Protein AF-A0A1B8E947-F1 (afdb_monomer_lite)

pLDDT: mean 78.43, std 18.24, range [39.28, 97.0]

Foldseek 3Di:
DVVVVQQVVCQVPLNPQQKDWDWDADPVQLKIKIWIKGDDDDPPPDPDDVVNSRDTIDTPFMWMATPLDIPRDWDWAFQCNVPVDDADPDPGGIDTQGSVNVSVVSCVVPVPDD

Radius of gyration: 16.69 Å; chains: 1; bounding box: 40×32×48 Å

Secondary structure (DSSP, 8-state):
-HHHHHHHHHHTSTT--SEEEEEEEETTTTEEEEEEEEPPP--TTS---TTSS-PPPEEEEEEEEETTEEESPPEEE-HHHHHSS---TTT---EEE-HHHHHHHHHHHHT---

Structure (mmCIF, N/CA/C/O backbone):
data_AF-A0A1B8E947-F1
#
_entry.id   AF-A0A1B8E947-F1
#
loop_
_atom_site.group_PDB
_atom_site.id
_atom_site.type_symbol
_atom_site.label_atom_id
_atom_site.label_alt_id
_atom_site.label_comp_id
_atom_site.label_asym_id
_atom_site.label_entity_id
_atom_site.label_seq_id
_atom_site.pdbx_PDB_ins_code
_atom_site.Cartn_x
_atom_site.Cartn_y
_atom_site.Cartn_z
_atom_site.occupancy
_atom_site.B_iso_or_equiv
_atom_site.auth_seq_id
_atom_site.auth_comp_id
_atom_site.auth_asym_id
_atom_site.auth_atom_id
_atom_site.pdbx_PDB_model_num
ATOM 1 N N . MET A 1 1 ? -16.864 -1.880 -3.721 1.00 57.09 1 MET A N 1
ATOM 2 C CA . MET A 1 1 ? -16.942 -1.114 -4.980 1.00 57.09 1 MET A CA 1
ATOM 3 C C . MET A 1 1 ? -15.642 -0.371 -5.345 1.00 57.09 1 MET A C 1
ATOM 5 O O . MET A 1 1 ? -15.549 0.050 -6.473 1.00 57.09 1 MET A O 1
ATOM 9 N N . LEU A 1 2 ? -14.586 -0.317 -4.508 1.00 48.88 2 LEU A N 1
ATOM 10 C CA . LEU A 1 2 ? -13.299 0.331 -4.875 1.00 48.88 2 LEU A CA 1
ATOM 11 C C . LEU A 1 2 ? -12.238 -0.606 -5.493 1.00 48.88 2 LEU A C 1
ATOM 13 O O . LEU A 1 2 ? -11.411 -0.173 -6.287 1.00 48.88 2 LEU A O 1
ATOM 17 N N . ARG A 1 3 ? -12.270 -1.910 -5.170 1.00 50.62 3 ARG A N 1
ATOM 18 C CA . ARG A 1 3 ? -11.331 -2.907 -5.732 1.00 50.62 3 ARG A CA 1
ATOM 19 C C . ARG A 1 3 ? -11.512 -3.112 -7.247 1.00 50.62 3 ARG A C 1
ATOM 21 O O . ARG A 1 3 ? -10.546 -3.402 -7.940 1.00 50.62 3 ARG A O 1
ATOM 28 N N . GLY A 1 4 ? -12.743 -2.961 -7.747 1.00 52.69 4 GLY A N 1
ATOM 29 C CA . GLY A 1 4 ? -13.049 -3.028 -9.182 1.00 52.69 4 GLY A CA 1
ATOM 30 C C . GLY A 1 4 ? -12.507 -1.818 -9.944 1.00 52.69 4 GLY A C 1
ATOM 31 O O . GLY A 1 4 ? -11.894 -1.986 -10.994 1.00 52.69 4 GLY A O 1
ATOM 32 N N . ASP A 1 5 ? -12.635 -0.625 -9.358 1.00 54.41 5 ASP A N 1
ATOM 33 C CA . ASP A 1 5 ? -12.120 0.612 -9.943 1.00 54.41 5 ASP A CA 1
ATOM 34 C C . ASP A 1 5 ? -10.587 0.634 -9.927 1.00 54.41 5 ASP A C 1
ATOM 36 O O . ASP A 1 5 ? -9.972 0.937 -10.937 1.00 54.41 5 ASP A O 1
ATOM 40 N N . ALA A 1 6 ? -9.927 0.197 -8.854 1.00 50.62 6 ALA A N 1
ATOM 41 C CA . ALA A 1 6 ? -8.463 0.112 -8.824 1.00 50.62 6 ALA A CA 1
ATOM 42 C C . ALA A 1 6 ? -7.871 -0.767 -9.944 1.00 50.62 6 ALA A C 1
ATOM 44 O O . ALA A 1 6 ? -6.893 -0.388 -10.592 1.00 50.62 6 ALA A O 1
ATOM 45 N N . GLY A 1 7 ? -8.498 -1.920 -10.213 1.00 52.75 7 GLY A N 1
ATOM 46 C CA . GLY A 1 7 ? -8.136 -2.773 -11.346 1.00 52.75 7 GLY A CA 1
ATOM 47 C C . GLY A 1 7 ? -8.381 -2.094 -12.699 1.00 52.75 7 GLY A C 1
ATOM 48 O O . GLY A 1 7 ? -7.595 -2.276 -13.629 1.00 52.75 7 GLY A O 1
ATOM 49 N N . TRP A 1 8 ? -9.424 -1.264 -12.799 1.00 54.62 8 TRP A N 1
ATOM 50 C CA . TRP A 1 8 ? -9.707 -0.457 -13.986 1.00 54.62 8 TRP A CA 1
ATOM 51 C C . TRP A 1 8 ? -8.652 0.632 -14.226 1.00 54.62 8 TRP A C 1
ATOM 53 O O . TRP A 1 8 ? -8.247 0.818 -15.369 1.00 54.62 8 TRP A O 1
ATOM 63 N N . TRP A 1 9 ? -8.151 1.309 -13.186 1.00 53.25 9 TRP A N 1
ATOM 64 C CA . TRP A 1 9 ? -7.155 2.386 -13.330 1.00 53.25 9 TRP A CA 1
ATOM 65 C C . TRP A 1 9 ? -5.797 1.863 -13.810 1.00 53.25 9 TRP A C 1
ATOM 67 O O . TRP A 1 9 ? -5.191 2.452 -14.702 1.00 53.25 9 TRP A O 1
ATOM 77 N N . VAL A 1 10 ? -5.341 0.722 -13.286 1.00 53.19 10 VAL A N 1
ATOM 78 C CA . VAL A 1 10 ? -4.076 0.122 -13.739 1.00 53.19 10 VAL A CA 1
ATOM 79 C C . VAL A 1 10 ? -4.232 -0.502 -15.128 1.00 53.19 10 VAL A C 1
ATOM 81 O O . VAL A 1 10 ? -3.374 -0.314 -15.989 1.00 53.19 10 VAL A O 1
ATOM 84 N N . GLY A 1 11 ? -5.353 -1.185 -15.388 1.00 52.53 11 GLY A N 1
ATOM 85 C CA . GLY A 1 11 ? -5.621 -1.816 -16.683 1.00 52.53 11 GLY A CA 1
ATOM 86 C C . GLY A 1 11 ? -5.902 -0.833 -17.827 1.00 52.53 11 GLY A C 1
ATOM 87 O O . GLY A 1 11 ? -5.637 -1.172 -18.978 1.00 52.53 11 GLY A O 1
ATOM 88 N N . SER A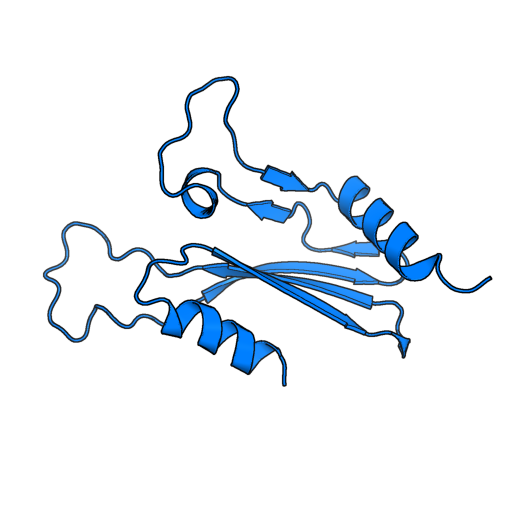 1 12 ? -6.404 0.371 -17.525 1.00 52.09 12 SER A N 1
ATOM 89 C CA . SER A 1 12 ? -6.703 1.420 -18.519 1.00 52.09 12 SER A CA 1
ATOM 90 C C . SER A 1 12 ? -5.515 2.329 -18.835 1.00 52.09 12 SER A C 1
ATOM 92 O O . SER A 1 12 ? -5.611 3.136 -19.749 1.00 52.09 12 SER A O 1
ATOM 94 N N . SER A 1 13 ? -4.399 2.205 -18.110 1.00 53.25 13 SER A N 1
ATOM 95 C CA . SER A 1 13 ? -3.212 3.050 -18.305 1.00 53.25 13 SER A CA 1
ATOM 96 C C . SER A 1 13 ? -2.372 2.705 -19.544 1.00 53.25 13 SER A C 1
ATOM 98 O O . SER A 1 13 ? -1.282 3.238 -19.694 1.00 53.25 13 SER A O 1
ATOM 100 N N . GLU A 1 14 ? -2.806 1.755 -20.382 1.00 53.00 14 GLU A N 1
ATOM 101 C CA . GLU A 1 14 ? -2.033 1.201 -21.514 1.00 53.00 14 GLU A CA 1
ATOM 102 C C . GLU A 1 14 ? -0.586 0.765 -21.169 1.00 53.00 14 GLU A C 1
ATOM 104 O O . GLU A 1 14 ? 0.230 0.538 -22.058 1.00 53.00 14 GLU A O 1
ATOM 109 N N . GLY A 1 15 ? -0.270 0.563 -19.882 1.00 57.59 15 GLY A N 1
ATOM 110 C CA . GLY A 1 15 ? 1.070 0.203 -19.409 1.00 57.59 15 GLY A CA 1
ATOM 111 C C . GLY A 1 15 ? 1.929 1.378 -18.928 1.00 57.59 15 GLY A C 1
ATOM 112 O O . GLY A 1 15 ? 3.050 1.137 -18.487 1.00 57.59 15 GLY A O 1
ATOM 113 N N . GLU A 1 16 ? 1.417 2.613 -18.945 1.00 60.34 16 GLU A N 1
ATOM 114 C CA . GLU A 1 16 ? 2.110 3.793 -18.405 1.00 60.34 16 GLU A CA 1
ATOM 115 C C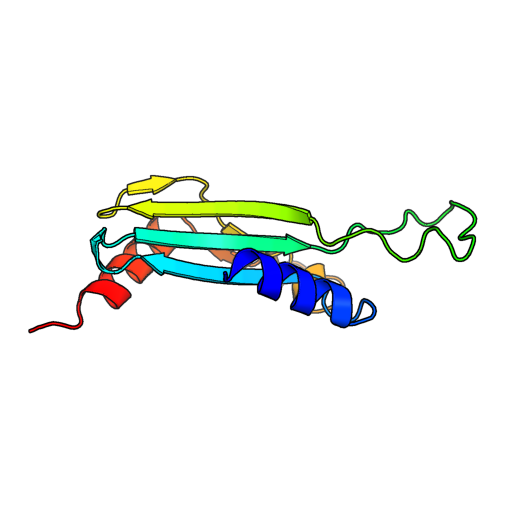 . GLU A 1 16 ? 2.165 3.784 -16.869 1.00 60.34 16 GLU A C 1
ATOM 117 O O . GLU A 1 16 ? 3.119 4.277 -16.267 1.00 60.34 16 GLU A O 1
ATOM 122 N N . VAL A 1 17 ? 1.178 3.168 -16.205 1.00 64.19 17 VAL A N 1
ATOM 123 C CA . VAL A 1 17 ? 1.172 3.017 -14.744 1.00 64.19 17 VAL A CA 1
ATOM 124 C C . VAL A 1 17 ? 1.724 1.646 -14.365 1.00 64.19 17 VAL A C 1
ATOM 126 O O . VAL A 1 17 ? 1.054 0.619 -14.489 1.00 64.19 17 VAL A O 1
ATOM 129 N N . ARG A 1 18 ? 2.957 1.623 -13.848 1.00 76.12 18 ARG A N 1
ATOM 130 C CA . ARG A 1 18 ? 3.614 0.389 -13.377 1.00 76.12 18 ARG A CA 1
ATOM 131 C C . ARG A 1 18 ? 3.163 -0.048 -11.982 1.00 76.12 18 ARG A C 1
ATOM 133 O O . ARG A 1 18 ? 3.199 -1.241 -11.680 1.00 76.12 18 ARG A O 1
ATOM 140 N N . VAL A 1 19 ? 2.741 0.898 -11.142 1.00 81.69 19 VAL A N 1
ATOM 141 C CA . VAL A 1 19 ? 2.265 0.652 -9.776 1.00 81.69 19 VAL A CA 1
ATOM 142 C C . VAL A 1 19 ? 1.098 1.579 -9.439 1.00 81.69 19 VAL A C 1
ATOM 144 O O . VAL A 1 19 ? 1.162 2.778 -9.689 1.00 81.69 19 VAL A O 1
ATOM 147 N N . ALA A 1 20 ? 0.041 1.036 -8.840 1.00 84.94 20 ALA A N 1
ATOM 148 C CA . ALA A 1 20 ? -1.024 1.808 -8.213 1.00 84.94 20 ALA A CA 1
ATOM 149 C C . ALA A 1 20 ? -1.133 1.467 -6.733 1.00 84.94 20 ALA A C 1
ATOM 151 O O . ALA A 1 20 ? -0.984 0.313 -6.326 1.00 84.94 20 ALA A O 1
ATOM 152 N N . VAL A 1 21 ? -1.431 2.489 -5.937 1.00 88.62 21 VAL A N 1
ATOM 153 C CA . VAL A 1 21 ? -1.670 2.363 -4.503 1.00 88.62 21 VAL A CA 1
ATOM 154 C C . VAL A 1 21 ? -3.111 2.755 -4.221 1.00 88.62 21 VAL A C 1
ATOM 156 O O . VAL A 1 21 ? -3.535 3.865 -4.535 1.00 88.62 21 VAL A O 1
ATOM 159 N N . VAL A 1 22 ? -3.865 1.836 -3.629 1.00 89.06 22 VAL A N 1
ATOM 160 C CA . VAL A 1 22 ? -5.261 2.040 -3.240 1.00 89.06 22 VAL A CA 1
ATOM 161 C C . VAL A 1 22 ? -5.309 2.173 -1.733 1.00 89.06 22 VAL A C 1
ATOM 163 O O . VAL A 1 22 ? -4.849 1.280 -1.027 1.00 89.06 22 VAL A O 1
ATOM 166 N N . ILE A 1 23 ? -5.885 3.263 -1.238 1.00 89.81 23 ILE A N 1
ATOM 167 C CA . ILE A 1 23 ? -6.102 3.473 0.193 1.00 89.81 23 ILE A CA 1
ATOM 168 C C . ILE A 1 23 ? -7.602 3.389 0.455 1.00 89.81 23 ILE A C 1
ATOM 170 O O . ILE A 1 23 ? -8.388 4.162 -0.089 1.00 89.81 23 ILE A O 1
ATOM 174 N N . ILE A 1 24 ? -7.994 2.430 1.284 1.00 90.44 24 ILE A N 1
ATOM 175 C CA . ILE A 1 24 ? -9.374 2.163 1.677 1.00 90.44 24 ILE A CA 1
ATOM 176 C C . ILE A 1 24 ? -9.514 2.547 3.148 1.00 90.44 24 ILE A C 1
ATOM 178 O O . ILE A 1 24 ? -8.770 2.049 3.993 1.00 90.44 24 ILE A O 1
ATOM 182 N N . LEU A 1 25 ? -10.474 3.420 3.451 1.00 90.06 25 LEU A N 1
ATOM 183 C CA . LEU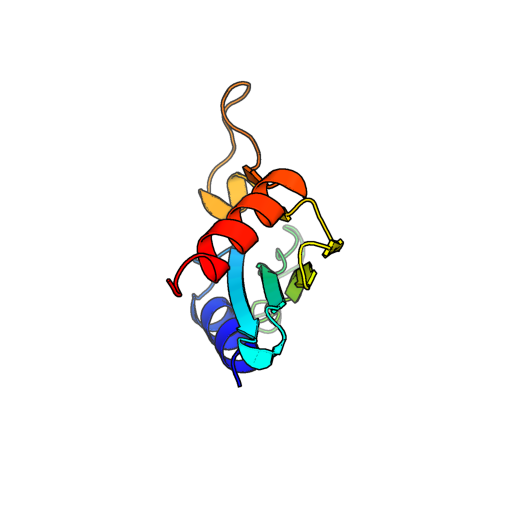 A 1 25 ? -10.796 3.849 4.810 1.00 90.06 25 LEU A CA 1
ATOM 184 C C . LEU A 1 25 ? -12.156 3.278 5.218 1.00 90.06 25 LEU A C 1
ATOM 186 O O . LEU A 1 25 ? -13.175 3.605 4.612 1.00 90.06 25 LEU A O 1
ATOM 190 N N . CYS A 1 26 ? -12.166 2.454 6.259 1.00 88.69 26 CYS A N 1
ATOM 191 C CA . CYS A 1 26 ? -13.374 1.985 6.927 1.00 88.69 26 CYS A CA 1
ATOM 192 C C . CYS A 1 26 ? -13.539 2.802 8.214 1.00 88.69 26 CYS A C 1
ATOM 194 O O . CYS A 1 26 ? -12.885 2.517 9.219 1.00 88.69 26 CYS A O 1
ATOM 196 N N . LEU A 1 27 ? -14.365 3.850 8.160 1.00 86.94 27 LEU A N 1
ATOM 197 C CA . LEU A 1 27 ? -14.497 4.827 9.248 1.00 86.94 27 LEU A CA 1
ATOM 198 C C . LEU A 1 27 ? -15.071 4.203 10.529 1.00 86.94 27 LEU A C 1
ATOM 200 O O . LEU A 1 27 ? -14.558 4.481 11.610 1.00 86.94 27 LEU A O 1
ATOM 204 N N . ASP A 1 28 ? -16.070 3.327 10.397 1.00 85.62 28 ASP A N 1
ATOM 205 C CA . ASP A 1 28 ? -16.759 2.701 11.535 1.00 85.62 28 ASP A CA 1
ATOM 206 C C . ASP A 1 28 ? -15.815 1.836 12.386 1.00 85.62 28 ASP A C 1
ATOM 208 O O . ASP A 1 28 ? -15.893 1.829 13.610 1.00 85.62 28 ASP A O 1
ATOM 212 N N . GLU A 1 29 ? -14.872 1.153 11.734 1.00 86.38 29 GLU A N 1
ATOM 213 C CA . GLU A 1 29 ? -13.894 0.256 12.366 1.00 86.38 29 GLU A CA 1
ATOM 214 C C . GLU A 1 29 ? -12.537 0.935 12.625 1.00 86.38 29 GLU A C 1
ATOM 216 O O . GLU A 1 29 ? -11.582 0.273 13.027 1.00 86.38 29 GLU A O 1
ATOM 221 N N . ARG A 1 30 ? -12.402 2.237 12.316 1.00 89.56 30 ARG A N 1
ATOM 222 C CA . ARG A 1 30 ? -11.112 2.961 12.297 1.00 89.56 30 ARG A CA 1
ATOM 223 C C . ARG A 1 30 ? -10.002 2.170 11.598 1.00 89.56 30 ARG A C 1
ATOM 225 O O . ARG A 1 30 ? -8.849 2.118 12.040 1.00 89.56 30 ARG A O 1
ATOM 232 N N . ARG A 1 31 ? -10.365 1.545 10.480 1.00 92.56 31 ARG A N 1
ATOM 233 C CA . ARG A 1 31 ? -9.502 0.644 9.725 1.00 92.56 31 ARG A CA 1
ATOM 234 C C . ARG A 1 31 ? -9.022 1.303 8.440 1.00 92.56 31 ARG A C 1
ATOM 236 O O . ARG A 1 31 ? -9.803 1.880 7.688 1.00 92.56 31 ARG A O 1
ATOM 243 N N . ILE A 1 32 ? -7.730 1.169 8.170 1.00 93.81 32 ILE A N 1
ATOM 244 C CA . ILE A 1 32 ? -7.086 1.593 6.927 1.00 93.81 32 ILE A CA 1
ATOM 245 C C . ILE A 1 32 ? -6.559 0.344 6.231 1.00 93.81 32 ILE A C 1
ATOM 247 O O . ILE A 1 32 ? -5.903 -0.483 6.858 1.00 93.81 32 ILE A O 1
ATOM 251 N N . VAL A 1 33 ? -6.830 0.190 4.940 1.00 94.69 33 VAL A N 1
ATOM 252 C CA . VAL A 1 33 ? -6.206 -0.844 4.108 1.00 94.69 33 VAL A CA 1
ATOM 253 C C . VAL A 1 33 ? -5.488 -0.161 2.959 1.00 94.69 33 VAL A C 1
ATOM 255 O O . VAL A 1 33 ? -6.082 0.646 2.250 1.00 94.69 33 VAL A O 1
ATOM 258 N N . VAL A 1 34 ? -4.212 -0.474 2.786 1.00 93.94 34 VAL A N 1
ATOM 259 C CA . VAL A 1 34 ? -3.391 -0.003 1.676 1.00 93.94 34 VAL A CA 1
ATOM 260 C C . VAL A 1 34 ? -3.070 -1.193 0.794 1.00 93.94 34 VAL A C 1
ATOM 262 O O . VAL A 1 34 ? -2.510 -2.180 1.259 1.00 93.94 34 VAL A O 1
ATOM 265 N N . GLU A 1 35 ? -3.422 -1.112 -0.479 1.00 93.31 35 GLU A N 1
ATOM 266 C CA . GLU A 1 35 ? -3.153 -2.162 -1.455 1.00 93.31 35 GLU A CA 1
ATOM 267 C C . GLU A 1 35 ? -2.220 -1.638 -2.529 1.00 93.31 35 GLU A C 1
ATOM 269 O O . GLU A 1 35 ? -2.446 -0.560 -3.078 1.00 93.31 35 GLU A O 1
ATOM 274 N N . THR A 1 36 ? -1.211 -2.427 -2.872 1.00 90.25 36 THR A N 1
ATOM 275 C CA . THR A 1 36 ? -0.351 -2.160 -4.022 1.00 90.25 36 THR A CA 1
ATOM 276 C C . THR A 1 36 ? -0.725 -3.104 -5.142 1.00 90.25 36 THR A C 1
ATOM 278 O O . THR A 1 36 ? -0.765 -4.321 -4.957 1.00 90.25 36 THR A O 1
ATOM 281 N N . TRP A 1 37 ? -0.990 -2.531 -6.306 1.00 87.44 37 TRP A N 1
ATOM 282 C CA . TRP A 1 37 ? -1.334 -3.240 -7.525 1.00 87.44 37 TRP A CA 1
ATOM 283 C C . TRP A 1 37 ? -0.297 -2.931 -8.595 1.00 87.44 37 TRP A C 1
ATOM 285 O O . TRP A 1 37 ? 0.084 -1.778 -8.780 1.00 87.44 37 TRP A O 1
ATOM 295 N N . GLU A 1 38 ? 0.159 -3.955 -9.303 1.00 85.19 38 GLU A N 1
ATOM 296 C CA . GLU A 1 38 ? 1.205 -3.832 -10.316 1.00 85.19 38 GLU A CA 1
ATOM 297 C C . GLU A 1 38 ? 0.801 -4.532 -11.611 1.00 85.19 38 GLU A C 1
ATOM 299 O O . GLU A 1 38 ? 0.087 -5.542 -11.598 1.00 85.19 38 GLU A O 1
ATOM 304 N N . MET A 1 39 ? 1.301 -4.020 -12.737 1.00 74.81 39 MET A N 1
ATOM 305 C CA . MET A 1 39 ? 1.213 -4.725 -14.013 1.00 74.81 39 MET A CA 1
ATOM 306 C C . MET A 1 39 ? 2.292 -5.812 -14.082 1.00 74.81 39 MET A C 1
ATOM 308 O O . MET A 1 39 ? 3.474 -5.512 -13.892 1.00 74.81 39 MET A O 1
ATOM 312 N N . PRO A 1 40 ? 1.937 -7.076 -14.382 1.00 67.38 40 PRO A N 1
ATOM 313 C CA . PRO A 1 40 ? 2.931 -8.125 -14.574 1.00 67.38 40 PRO A CA 1
ATOM 314 C C . PRO A 1 40 ? 3.858 -7.762 -15.737 1.00 67.38 40 PRO A C 1
ATOM 316 O O . PRO A 1 40 ? 3.376 -7.523 -16.846 1.00 67.38 40 PRO A O 1
ATOM 319 N N . ARG A 1 41 ? 5.181 -7.767 -15.524 1.00 63.75 41 ARG A N 1
ATOM 320 C CA . ARG A 1 41 ? 6.125 -7.604 -16.640 1.00 63.75 41 ARG A CA 1
ATOM 321 C C . ARG A 1 41 ? 5.916 -8.740 -17.647 1.00 63.75 41 ARG A C 1
ATOM 323 O O . ARG A 1 41 ? 5.798 -9.911 -17.276 1.00 63.75 41 ARG A O 1
ATOM 330 N N . VAL A 1 42 ? 5.866 -8.394 -18.930 1.00 57.12 42 VAL A N 1
ATOM 331 C CA . VAL A 1 42 ? 6.033 -9.377 -20.001 1.00 57.12 42 VAL A CA 1
ATOM 332 C C . VAL A 1 42 ? 7.523 -9.699 -20.033 1.00 57.12 42 VAL A C 1
ATOM 334 O O . VAL A 1 42 ? 8.328 -8.811 -20.282 1.00 57.12 42 VAL A O 1
ATOM 337 N N . GLU A 1 43 ? 7.898 -10.937 -19.713 1.00 52.56 43 GLU A N 1
ATOM 338 C CA . GLU A 1 43 ? 9.294 -11.380 -19.789 1.00 52.56 43 GLU A CA 1
ATOM 339 C C . GLU A 1 43 ? 9.845 -11.145 -21.205 1.00 52.56 43 GLU A C 1
ATOM 341 O O . GLU A 1 43 ? 9.296 -11.653 -22.193 1.00 52.56 43 GLU A O 1
ATOM 346 N N . GLU A 1 44 ? 10.922 -10.363 -21.302 1.00 46.44 44 GLU A N 1
ATOM 347 C CA . GLU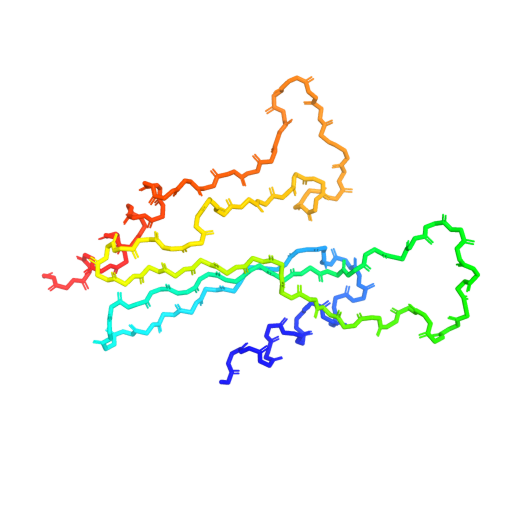 A 1 44 ? 11.643 -10.106 -22.548 1.00 46.44 44 GLU A CA 1
ATOM 348 C C . GLU A 1 44 ? 12.242 -11.421 -23.063 1.00 46.44 44 GLU A C 1
ATOM 350 O O . GLU A 1 44 ? 13.191 -11.965 -22.507 1.00 46.44 44 GLU A O 1
ATOM 355 N N . GLY A 1 45 ? 11.629 -11.975 -24.110 1.00 48.94 45 GLY A N 1
ATOM 356 C CA . GLY A 1 45 ? 12.043 -13.237 -24.733 1.00 48.94 45 GLY A CA 1
ATOM 357 C C . GLY A 1 45 ? 10.877 -14.103 -25.205 1.00 48.94 45 GLY A C 1
ATOM 358 O O . GLY A 1 45 ? 11.035 -14.934 -26.102 1.00 48.94 45 GLY A O 1
ATOM 359 N N . ARG A 1 46 ? 9.667 -13.888 -24.674 1.00 50.78 46 ARG A N 1
ATOM 360 C CA . ARG A 1 46 ? 8.471 -14.604 -25.130 1.00 50.78 46 ARG A CA 1
ATOM 361 C C . ARG A 1 46 ? 7.852 -13.871 -26.319 1.00 50.78 46 ARG A C 1
ATOM 363 O O . ARG A 1 46 ? 7.455 -12.719 -26.186 1.00 50.78 46 ARG A O 1
ATOM 370 N N . ARG A 1 47 ? 7.741 -14.538 -27.480 1.00 42.66 47 ARG A N 1
ATOM 371 C CA . ARG A 1 47 ? 7.030 -14.011 -28.665 1.00 42.66 47 ARG A CA 1
ATOM 372 C C . ARG A 1 47 ? 5.662 -13.467 -28.243 1.00 42.66 47 ARG A C 1
ATOM 374 O O . ARG A 1 47 ? 4.759 -14.234 -27.908 1.00 42.66 47 ARG A O 1
ATOM 381 N N . VAL A 1 48 ? 5.521 -12.144 -28.264 1.00 47.34 48 VAL A N 1
ATOM 382 C CA . VAL A 1 48 ? 4.277 -11.451 -27.931 1.00 47.34 48 VAL A CA 1
ATOM 383 C C . VAL A 1 48 ? 3.322 -11.606 -29.111 1.00 47.34 48 VAL A C 1
ATOM 385 O O . VAL A 1 48 ? 3.307 -10.809 -30.042 1.00 47.34 48 VAL A O 1
ATOM 388 N N . THR A 1 49 ? 2.511 -12.662 -29.108 1.00 49.72 49 THR A N 1
ATOM 389 C CA . THR A 1 49 ? 1.259 -12.641 -29.877 1.00 49.72 49 THR A CA 1
ATOM 390 C C . THR A 1 49 ? 0.308 -11.644 -29.212 1.00 49.72 49 THR A C 1
ATOM 392 O O . THR A 1 49 ? 0.317 -11.556 -27.986 1.00 49.72 49 THR A O 1
ATOM 395 N N . ARG A 1 50 ? -0.539 -10.929 -29.971 1.00 46.50 50 ARG A N 1
ATOM 396 C CA . ARG A 1 50 ? -1.495 -9.902 -29.474 1.00 46.50 50 ARG A CA 1
ATOM 397 C C . ARG A 1 50 ? -2.364 -10.324 -28.267 1.00 46.50 50 ARG A C 1
ATOM 399 O O . ARG A 1 50 ? -2.937 -9.468 -27.610 1.00 46.50 50 ARG A O 1
ATOM 406 N N . ALA A 1 51 ? -2.450 -11.617 -27.951 1.00 46.19 51 ALA A N 1
ATOM 407 C CA . ALA A 1 51 ? -3.113 -12.153 -26.760 1.00 46.19 51 ALA A CA 1
ATOM 408 C C . ALA A 1 51 ? -2.296 -12.041 -25.446 1.00 46.19 51 ALA A C 1
ATOM 410 O O . ALA A 1 51 ? -2.868 -12.170 -24.368 1.00 46.19 51 ALA A O 1
ATOM 411 N N . CYS A 1 52 ? -0.976 -11.804 -25.496 1.00 46.03 52 CYS A N 1
ATOM 412 C CA . CYS A 1 52 ? -0.097 -11.741 -24.315 1.00 46.03 52 CYS A CA 1
ATOM 413 C C . CYS A 1 52 ? 0.015 -10.351 -23.666 1.00 46.03 52 CYS A C 1
ATOM 415 O O . CYS A 1 52 ? 0.550 -10.260 -22.564 1.00 46.03 52 CYS A O 1
ATOM 417 N N . SER A 1 53 ? -0.476 -9.289 -24.308 1.00 49.22 53 SER A N 1
ATOM 418 C CA . SER A 1 53 ? -0.332 -7.900 -23.844 1.00 49.22 53 SER A CA 1
ATOM 419 C C . SER A 1 53 ? -1.376 -7.455 -22.810 1.00 49.22 53 SER A C 1
ATOM 421 O O . SER A 1 53 ? -1.297 -6.338 -22.316 1.00 49.22 53 SER A O 1
ATOM 423 N N . ARG A 1 54 ? -2.355 -8.299 -22.457 1.00 54.81 54 ARG A N 1
ATOM 424 C CA . ARG A 1 54 ? -3.470 -7.943 -21.554 1.00 54.81 54 ARG A CA 1
ATOM 425 C C . ARG A 1 54 ? -3.492 -8.793 -20.286 1.00 54.81 54 ARG A C 1
ATOM 427 O O . ARG A 1 54 ? -4.526 -9.357 -19.934 1.00 54.81 54 ARG A O 1
ATOM 434 N N . ARG A 1 55 ? -2.350 -8.940 -19.607 1.00 63.59 55 ARG A N 1
ATOM 435 C CA . ARG A 1 55 ? -2.378 -9.528 -18.260 1.00 63.59 55 ARG A CA 1
ATOM 436 C C . ARG A 1 55 ? -3.062 -8.536 -17.315 1.00 63.59 55 ARG A C 1
ATOM 438 O O . ARG A 1 55 ? -2.715 -7.357 -17.363 1.00 63.59 55 ARG A O 1
ATOM 445 N N . PRO A 1 56 ? -4.038 -8.976 -16.504 1.00 69.56 56 PRO A N 1
ATOM 446 C CA . PRO A 1 56 ? -4.693 -8.076 -15.574 1.00 69.56 56 PRO A CA 1
ATOM 447 C C . PRO A 1 56 ? -3.692 -7.608 -14.505 1.00 69.56 56 PRO A C 1
ATOM 449 O O . PRO A 1 56 ? -2.767 -8.359 -14.171 1.00 69.56 56 PRO A O 1
ATOM 452 N N . PRO A 1 57 ? -3.887 -6.403 -13.947 1.00 75.25 57 PRO A N 1
ATOM 453 C CA . PRO A 1 57 ? -3.169 -5.953 -12.762 1.00 75.25 57 PRO A CA 1
ATOM 454 C C . PRO A 1 57 ? -3.282 -6.975 -11.630 1.00 75.25 57 PRO A C 1
ATOM 456 O O . PRO A 1 57 ? -4.348 -7.562 -11.419 1.00 75.25 57 PRO A O 1
ATOM 459 N N . VAL A 1 58 ? -2.204 -7.164 -10.874 1.00 83.31 58 VAL A N 1
ATOM 460 C CA . VAL A 1 58 ? -2.164 -8.091 -9.737 1.00 83.31 58 VAL A CA 1
ATOM 461 C C . VAL A 1 58 ? -1.863 -7.317 -8.464 1.00 83.31 58 VAL A C 1
ATOM 463 O O . VAL A 1 58 ? -0.980 -6.463 -8.443 1.00 83.31 58 VAL A O 1
ATOM 466 N N . LYS A 1 59 ? -2.584 -7.631 -7.386 1.00 87.75 59 LYS A N 1
ATOM 467 C CA . LYS A 1 59 ? -2.285 -7.113 -6.050 1.00 87.75 59 LYS A CA 1
ATOM 468 C C . LYS A 1 59 ? -1.007 -7.771 -5.534 1.00 87.75 59 LYS A C 1
ATOM 470 O O . LYS A 1 59 ? -0.991 -8.986 -5.346 1.00 87.75 59 LYS A O 1
ATOM 475 N N . THR A 1 60 ? 0.043 -6.990 -5.309 1.00 90.25 60 THR A N 1
ATOM 476 C CA . THR A 1 60 ? 1.350 -7.484 -4.849 1.00 90.25 60 THR A CA 1
ATOM 477 C C . THR A 1 60 ? 1.550 -7.313 -3.350 1.00 90.25 60 THR A C 1
ATOM 479 O O . THR A 1 60 ? 2.225 -8.135 -2.737 1.00 90.25 60 THR A O 1
ATOM 482 N N . GLN A 1 61 ? 0.950 -6.286 -2.747 1.00 93.12 61 GLN A N 1
ATOM 483 C CA . GLN A 1 61 ? 1.031 -6.025 -1.309 1.00 93.12 61 GLN A CA 1
ATOM 484 C C . GLN A 1 61 ? -0.334 -5.598 -0.768 1.00 93.12 61 GLN A C 1
ATOM 486 O O . GLN A 1 61 ? -1.128 -4.957 -1.459 1.00 93.12 61 GLN A O 1
ATOM 491 N N . GLU A 1 62 ? -0.603 -5.955 0.483 1.00 95.25 62 GLU A N 1
ATOM 492 C CA . GLU A 1 62 ? -1.734 -5.450 1.255 1.00 95.25 62 GLU A CA 1
ATOM 493 C C . GLU A 1 62 ? -1.253 -5.182 2.680 1.00 95.25 62 GLU A C 1
ATOM 495 O O . GLU A 1 62 ? -0.744 -6.077 3.352 1.00 95.25 62 GLU A O 1
ATOM 500 N N . VAL A 1 63 ? -1.424 -3.945 3.128 1.00 96.56 63 VAL A N 1
ATOM 501 C CA . VAL A 1 63 ? -1.194 -3.516 4.501 1.00 96.56 63 VAL A CA 1
ATOM 502 C C . VAL A 1 63 ? -2.538 -3.183 5.117 1.00 96.56 63 VAL A C 1
ATOM 504 O O . VAL A 1 63 ? -3.328 -2.454 4.524 1.00 96.56 63 VAL A O 1
ATOM 507 N N . SER A 1 64 ? -2.800 -3.667 6.326 1.00 96.12 64 SER A N 1
ATOM 508 C CA . SER A 1 64 ? -3.989 -3.285 7.087 1.00 96.12 64 SER A CA 1
ATOM 509 C C . SER A 1 64 ? -3.597 -2.682 8.422 1.00 96.12 64 SER A C 1
ATOM 511 O O . SER A 1 64 ? -2.763 -3.248 9.123 1.00 96.12 64 SER A O 1
ATOM 513 N N . ILE A 1 65 ? -4.241 -1.580 8.786 1.00 95.31 65 ILE A N 1
ATOM 514 C CA . ILE A 1 65 ? -4.084 -0.903 10.066 1.00 95.31 65 ILE A CA 1
ATOM 515 C C . ILE A 1 65 ? -5.447 -0.887 10.745 1.00 95.31 65 ILE A C 1
ATOM 517 O O . ILE A 1 65 ? -6.389 -0.318 10.193 1.00 95.31 65 ILE A O 1
ATOM 521 N N . VAL A 1 66 ? -5.564 -1.519 11.909 1.00 92.62 66 VAL A N 1
ATOM 522 C CA . VAL A 1 66 ? -6.809 -1.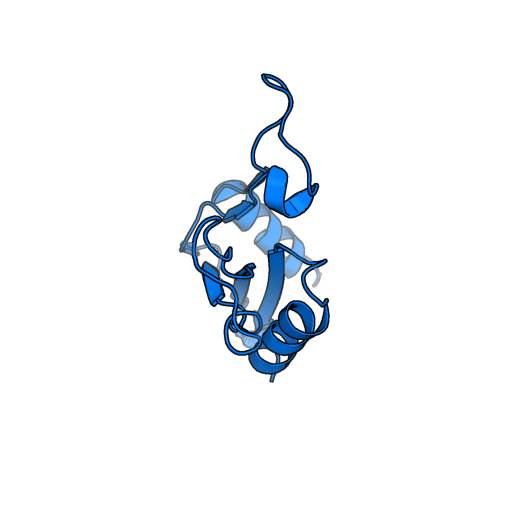577 12.692 1.00 92.62 66 VAL A CA 1
ATOM 523 C C . VAL A 1 66 ? -6.472 -1.201 14.122 1.00 92.62 66 VAL A C 1
ATOM 525 O O . VAL A 1 66 ? -5.639 -1.858 14.732 1.00 92.62 66 VAL A O 1
ATOM 528 N N . GLU A 1 67 ? -7.065 -0.121 14.635 1.00 84.44 67 GLU A N 1
ATOM 529 C CA . GLU A 1 67 ? -6.825 0.350 16.013 1.00 84.44 67 GLU A CA 1
ATOM 530 C C . GLU A 1 67 ? -5.329 0.510 16.378 1.00 84.44 67 GLU A C 1
ATOM 532 O O . GLU A 1 67 ? -4.924 0.337 17.522 1.00 84.44 67 GLU A O 1
ATOM 537 N N . GLY A 1 68 ? -4.486 0.842 15.393 1.00 80.50 68 GLY A N 1
ATOM 538 C CA . GLY A 1 68 ? -3.035 0.986 15.567 1.00 80.50 68 GLY A CA 1
ATOM 539 C C . GLY A 1 68 ? -2.219 -0.300 15.371 1.00 80.50 68 GLY A C 1
ATOM 540 O O . GLY A 1 68 ? -0.998 -0.213 15.248 1.00 80.50 68 GLY A O 1
ATOM 541 N N . ASP A 1 69 ? -2.855 -1.471 15.256 1.00 92.12 69 ASP A N 1
ATOM 542 C CA . ASP A 1 69 ? -2.195 -2.722 14.858 1.00 92.12 69 ASP A CA 1
ATOM 543 C C . ASP A 1 69 ? -1.935 -2.720 13.347 1.00 92.12 69 ASP A C 1
ATOM 545 O O . ASP A 1 69 ? -2.873 -2.701 12.544 1.00 92.12 69 ASP A O 1
ATOM 549 N N . VAL A 1 70 ? -0.660 -2.724 12.952 1.00 96.19 70 VAL A N 1
ATOM 550 C CA . VAL A 1 70 ? -0.232 -2.699 11.548 1.00 96.19 70 VAL A CA 1
ATOM 551 C C . VAL A 1 70 ? 0.183 -4.099 11.104 1.00 96.19 70 VAL A C 1
ATOM 553 O O . VAL A 1 70 ? 1.159 -4.660 11.599 1.00 96.19 70 VAL A O 1
ATOM 556 N N . ARG A 1 71 ? -0.502 -4.634 10.092 1.00 96.81 71 ARG A N 1
ATOM 557 C CA . ARG A 1 71 ? -0.218 -5.941 9.477 1.00 96.81 71 ARG A CA 1
ATOM 558 C C . ARG A 1 71 ? 0.174 -5.782 8.017 1.00 96.81 71 ARG A C 1
ATOM 560 O O . ARG A 1 71 ? -0.326 -4.890 7.341 1.00 96.81 71 ARG A O 1
ATOM 567 N N . GLY A 1 72 ? 1.040 -6.668 7.530 1.00 94.38 72 GLY A N 1
ATOM 568 C CA . GLY A 1 72 ? 1.514 -6.656 6.139 1.00 94.38 72 GLY A CA 1
ATOM 569 C C . GLY A 1 72 ? 2.619 -5.636 5.847 1.00 94.38 72 GLY A C 1
ATOM 570 O O . GLY A 1 72 ? 3.023 -5.495 4.701 1.00 94.38 72 GLY A O 1
ATOM 571 N N . ALA A 1 73 ? 3.118 -4.932 6.867 1.00 94.56 73 ALA A N 1
ATOM 572 C CA . ALA A 1 73 ? 4.254 -4.025 6.739 1.00 94.56 73 ALA A CA 1
ATOM 573 C C . ALA A 1 73 ? 5.590 -4.782 6.544 1.00 94.56 73 ALA A C 1
ATOM 575 O O . ALA A 1 73 ? 5.720 -5.915 7.017 1.00 94.56 73 ALA A O 1
ATOM 576 N N . PRO A 1 74 ? 6.609 -4.141 5.939 1.00 96.75 74 PRO A N 1
ATOM 577 C CA . PRO A 1 74 ? 6.595 -2.778 5.396 1.00 96.75 74 PRO A CA 1
ATOM 578 C C . PRO A 1 74 ? 5.865 -2.677 4.050 1.00 96.75 74 PRO A C 1
ATOM 580 O O . PRO A 1 74 ? 5.828 -3.636 3.288 1.00 96.75 74 PRO A O 1
ATOM 583 N N . LEU A 1 75 ? 5.341 -1.490 3.740 1.00 96.00 75 LEU A N 1
ATOM 584 C CA . LEU A 1 75 ? 4.908 -1.164 2.381 1.00 96.00 75 LEU A CA 1
ATOM 585 C C . LEU A 1 75 ? 6.132 -0.712 1.582 1.00 96.00 75 LEU A C 1
ATOM 587 O O . LEU A 1 75 ? 6.766 0.278 1.951 1.00 96.00 75 LEU A O 1
ATOM 591 N N . VAL A 1 76 ? 6.455 -1.413 0.497 1.00 95.88 76 VAL A N 1
ATOM 592 C CA . VAL A 1 76 ? 7.627 -1.117 -0.340 1.00 95.88 76 VAL A CA 1
ATOM 593 C C . VAL A 1 76 ? 7.184 -0.739 -1.746 1.00 95.88 76 VAL A C 1
ATOM 595 O O . VAL A 1 76 ? 6.598 -1.550 -2.460 1.00 95.88 76 VAL A O 1
ATOM 598 N N . LEU A 1 77 ? 7.496 0.479 -2.182 1.00 92.38 77 LEU A N 1
ATOM 599 C CA . LEU A 1 77 ? 7.285 0.916 -3.559 1.00 92.38 77 LEU A CA 1
ATOM 600 C C . LEU A 1 77 ? 8.637 0.954 -4.270 1.00 92.38 77 LEU A C 1
ATOM 602 O O . LEU A 1 77 ? 9.494 1.779 -3.954 1.00 92.38 77 LEU A O 1
ATOM 606 N N . GLY A 1 78 ? 8.820 0.038 -5.221 1.00 91.31 78 GLY A N 1
ATOM 607 C CA . GLY A 1 78 ? 10.069 -0.081 -5.971 1.00 91.31 78 GLY A CA 1
ATOM 608 C C . GLY A 1 78 ? 10.372 1.187 -6.767 1.00 91.31 78 GLY A C 1
ATOM 609 O O . GLY A 1 78 ? 9.502 1.654 -7.505 1.00 91.31 78 GLY A O 1
ATOM 610 N N . PHE A 1 79 ? 11.592 1.717 -6.665 1.00 91.06 79 PHE A N 1
ATOM 611 C CA . PHE A 1 79 ? 11.966 2.994 -7.285 1.00 91.06 79 PHE A CA 1
ATOM 612 C C . PHE A 1 79 ? 11.652 3.015 -8.786 1.00 91.06 79 PHE A C 1
ATOM 614 O O . PHE A 1 79 ? 10.924 3.881 -9.262 1.00 91.06 79 PHE A O 1
ATOM 621 N N . GLU A 1 80 ? 12.100 2.003 -9.530 1.00 89.25 80 GLU A N 1
ATOM 622 C CA . GLU A 1 80 ? 11.885 1.933 -10.982 1.00 89.25 80 GLU A CA 1
ATOM 623 C C . GLU A 1 80 ? 10.414 1.811 -11.389 1.00 89.25 80 GLU A C 1
ATOM 625 O O . GLU A 1 80 ? 10.049 2.102 -12.528 1.00 89.25 80 GLU A O 1
ATOM 630 N N . LYS A 1 81 ? 9.563 1.324 -10.480 1.00 84.56 81 LYS A N 1
ATOM 631 C CA . LYS A 1 81 ? 8.120 1.217 -10.720 1.00 84.56 81 LYS A CA 1
ATOM 632 C C . LYS A 1 81 ? 7.439 2.566 -10.517 1.00 84.56 81 LYS A C 1
ATOM 634 O O . LYS A 1 81 ? 6.461 2.847 -11.193 1.00 84.56 81 LYS A O 1
ATOM 639 N N . VAL A 1 82 ? 7.950 3.384 -9.601 1.00 88.06 82 VAL A N 1
ATOM 640 C CA . VAL A 1 82 ? 7.413 4.719 -9.313 1.00 88.06 82 VAL A CA 1
ATOM 641 C C . VAL A 1 82 ? 7.942 5.758 -10.304 1.00 88.06 82 VAL A C 1
ATOM 643 O O . VAL A 1 82 ? 7.183 6.607 -10.755 1.00 88.06 82 VAL A O 1
ATOM 646 N N . PHE A 1 83 ? 9.229 5.689 -10.652 1.00 87.25 83 PHE A N 1
ATOM 647 C CA . PHE A 1 83 ? 9.925 6.717 -11.435 1.00 87.25 83 PHE A CA 1
ATOM 648 C C . PHE A 1 83 ? 10.190 6.333 -12.897 1.00 87.25 83 PHE A C 1
ATOM 650 O O . PHE A 1 83 ? 10.790 7.121 -13.621 1.00 87.25 83 PHE A O 1
ATOM 657 N N . ASP A 1 84 ? 9.783 5.135 -13.325 1.00 84.88 84 ASP A N 1
ATOM 658 C CA . ASP A 1 84 ? 9.931 4.624 -14.701 1.00 84.88 84 ASP A CA 1
ATOM 659 C C . ASP A 1 84 ? 11.386 4.524 -15.217 1.00 84.88 84 ASP A C 1
ATOM 661 O O . ASP A 1 84 ? 11.628 4.249 -16.390 1.00 84.88 84 ASP A O 1
ATOM 665 N N . ARG A 1 85 ? 12.383 4.676 -14.335 1.00 88.62 85 ARG A N 1
ATOM 666 C CA . ARG A 1 85 ? 13.815 4.624 -14.664 1.00 88.62 85 ARG A CA 1
ATOM 667 C C . ARG A 1 85 ? 14.630 3.877 -13.604 1.00 88.62 85 ARG A C 1
ATOM 669 O O . ARG A 1 85 ? 14.186 3.811 -12.457 1.00 88.62 85 ARG A O 1
ATOM 676 N N . PRO A 1 86 ? 15.835 3.385 -13.945 1.00 88.50 86 PRO A N 1
ATOM 677 C CA . PRO A 1 86 ? 16.758 2.827 -12.965 1.00 88.50 86 PRO A CA 1
ATOM 678 C C . PRO A 1 86 ? 17.093 3.832 -11.861 1.00 88.50 86 PRO A C 1
ATOM 680 O O . PRO A 1 86 ? 17.200 5.039 -12.113 1.00 88.50 86 PRO A O 1
ATOM 683 N N . ALA A 1 87 ? 17.269 3.318 -10.648 1.00 91.75 87 ALA A N 1
ATOM 684 C CA . ALA A 1 87 ? 17.800 4.095 -9.538 1.00 91.75 87 ALA A CA 1
ATOM 685 C C . ALA A 1 87 ? 19.292 4.388 -9.764 1.00 91.75 87 ALA A C 1
ATOM 687 O O . ALA A 1 87 ? 20.014 3.547 -10.301 1.00 91.75 87 ALA A O 1
ATOM 688 N N . VAL A 1 88 ? 19.750 5.561 -9.332 1.00 94.88 88 VAL A N 1
ATOM 689 C CA . VAL A 1 88 ? 21.160 5.952 -9.244 1.00 94.88 88 VAL A CA 1
ATOM 690 C C . VAL A 1 88 ? 21.634 5.753 -7.798 1.00 94.88 88 VAL A C 1
ATOM 692 O O . VAL A 1 88 ? 21.264 6.530 -6.914 1.00 94.88 88 VAL A O 1
ATOM 695 N N . PRO A 1 89 ? 22.425 4.704 -7.515 1.00 90.56 89 PRO A N 1
ATOM 696 C CA . PRO A 1 89 ? 22.939 4.466 -6.173 1.00 90.56 89 PRO A CA 1
ATOM 697 C C . PRO A 1 89 ? 24.043 5.471 -5.799 1.00 90.56 89 PRO A C 1
ATOM 699 O O . PRO A 1 89 ? 24.793 5.888 -6.686 1.00 90.56 89 PRO A O 1
ATOM 702 N N . PRO A 1 90 ? 24.250 5.746 -4.495 1.00 90.75 90 PRO A N 1
ATOM 703 C CA . PRO A 1 90 ? 23.546 5.166 -3.341 1.00 90.75 90 PRO A CA 1
ATOM 704 C C . PRO A 1 90 ? 22.294 5.930 -2.874 1.00 90.75 90 PRO A C 1
ATOM 706 O O . PRO A 1 90 ? 21.614 5.466 -1.954 1.00 90.75 90 PRO A O 1
ATOM 709 N N . GLU A 1 91 ? 22.007 7.106 -3.430 1.00 90.12 91 GLU A N 1
ATOM 710 C CA . GLU A 1 91 ? 20.969 8.000 -2.911 1.00 90.12 91 GLU A CA 1
ATOM 711 C C . GLU A 1 91 ? 19.556 7.527 -3.267 1.00 90.12 91 GLU A C 1
ATOM 713 O O . GLU A 1 91 ? 18.636 7.648 -2.450 1.00 90.12 91 GLU A O 1
ATOM 718 N N . GLU A 1 92 ? 19.381 6.969 -4.466 1.00 94.25 92 GLU A N 1
ATOM 719 C CA . GLU A 1 92 ? 18.087 6.517 -4.964 1.00 94.25 92 GLU A CA 1
ATOM 720 C C . GLU A 1 92 ? 17.842 5.046 -4.626 1.00 94.25 92 GLU A C 1
ATOM 722 O O . GLU A 1 92 ? 18.655 4.163 -4.899 1.00 94.25 92 GLU A O 1
ATOM 727 N N . ARG A 1 93 ? 16.692 4.786 -4.007 1.00 93.75 93 ARG A N 1
ATOM 728 C CA . ARG A 1 93 ? 16.290 3.474 -3.500 1.00 93.75 93 ARG A CA 1
ATOM 729 C C . ARG A 1 93 ? 14.778 3.383 -3.410 1.00 93.75 93 ARG A C 1
ATOM 731 O O . ARG A 1 93 ? 14.075 4.386 -3.538 1.00 93.75 93 ARG A O 1
ATOM 738 N N . ASP A 1 94 ? 14.298 2.175 -3.161 1.00 94.81 94 ASP A N 1
ATOM 739 C CA . ASP A 1 94 ? 12.881 1.913 -2.948 1.00 94.81 94 ASP A CA 1
ATOM 740 C C . ASP A 1 94 ? 12.313 2.776 -1.816 1.00 94.81 94 ASP A C 1
ATOM 742 O O . ASP A 1 94 ? 12.972 3.048 -0.806 1.00 94.81 94 ASP A O 1
ATOM 746 N N . ILE A 1 95 ? 11.064 3.200 -1.987 1.00 94.44 95 ILE A N 1
ATOM 747 C CA . ILE A 1 95 ? 10.331 3.950 -0.973 1.00 94.44 95 ILE A CA 1
ATOM 748 C C . ILE A 1 95 ? 9.758 2.931 0.007 1.00 94.44 95 ILE A C 1
ATOM 750 O O . ILE A 1 95 ? 8.903 2.124 -0.358 1.00 94.44 95 ILE A O 1
ATOM 754 N N . VAL A 1 96 ? 10.227 2.965 1.252 1.00 96.38 96 VAL A N 1
ATOM 755 C CA . VAL A 1 96 ? 9.819 2.024 2.299 1.00 96.38 96 VAL A CA 1
ATOM 756 C C . VAL A 1 96 ? 9.054 2.773 3.379 1.00 96.38 96 VAL A C 1
ATOM 758 O O . VAL A 1 96 ? 9.601 3.672 4.015 1.00 96.38 96 VAL A O 1
ATOM 761 N N . PHE A 1 97 ? 7.810 2.368 3.624 1.00 96.19 97 PHE A N 1
ATOM 762 C CA . PHE A 1 97 ? 7.041 2.811 4.783 1.00 96.19 97 PHE A CA 1
ATOM 763 C C . PHE A 1 97 ? 7.012 1.693 5.820 1.00 96.19 97 PHE A C 1
ATOM 765 O O . PHE A 1 97 ? 6.457 0.613 5.592 1.00 96.19 97 PHE A O 1
ATOM 772 N N . SER A 1 98 ? 7.641 1.949 6.965 1.00 97.00 98 SER A N 1
ATOM 773 C CA . SER A 1 98 ? 7.689 0.994 8.069 1.00 97.00 98 SER A CA 1
ATOM 774 C C . SER A 1 98 ? 6.335 0.883 8.775 1.00 97.00 98 SER A C 1
ATOM 776 O O . SER A 1 98 ? 5.470 1.751 8.637 1.00 97.00 98 SER A O 1
ATOM 778 N N . ALA A 1 99 ? 6.166 -0.146 9.612 1.00 96.38 99 ALA A N 1
ATOM 779 C CA . ALA A 1 99 ? 4.993 -0.254 10.482 1.00 96.38 99 ALA A CA 1
ATOM 780 C C . ALA A 1 99 ? 4.809 0.999 11.361 1.00 96.38 99 ALA A C 1
ATOM 782 O O . ALA A 1 99 ? 3.686 1.443 11.583 1.00 96.38 99 ALA A O 1
ATOM 783 N N . GLN A 1 100 ? 5.908 1.618 11.804 1.00 95.75 100 GLN A N 1
ATOM 784 C CA . GLN A 1 100 ? 5.862 2.835 12.609 1.00 95.75 100 GLN A CA 1
ATOM 785 C C . GLN A 1 100 ? 5.368 4.045 11.804 1.00 95.75 100 GLN A C 1
ATOM 787 O O . GLN A 1 100 ? 4.583 4.843 12.315 1.00 95.75 100 GLN A O 1
ATOM 792 N N . ASP A 1 101 ? 5.816 4.201 10.556 1.00 95.19 101 ASP A N 1
ATOM 793 C CA . ASP A 1 101 ? 5.369 5.300 9.690 1.00 95.19 101 ASP A CA 1
ATOM 794 C C . ASP A 1 101 ? 3.881 5.172 9.372 1.00 95.19 101 ASP A C 1
ATOM 796 O O . ASP A 1 101 ? 3.132 6.143 9.482 1.00 95.19 101 ASP A O 1
ATOM 800 N N . LEU A 1 102 ? 3.449 3.948 9.068 1.00 94.94 102 LEU A N 1
ATOM 801 C CA . LEU A 1 102 ? 2.057 3.600 8.806 1.00 94.94 102 LEU A CA 1
ATOM 802 C C . LEU A 1 102 ? 1.173 3.832 10.043 1.00 94.94 102 LEU A C 1
ATOM 804 O O . LEU A 1 102 ? 0.106 4.435 9.927 1.00 94.94 102 LEU A O 1
ATOM 808 N N . GLY A 1 103 ? 1.640 3.459 11.238 1.00 93.75 103 GLY A N 1
ATOM 809 C CA . GLY A 1 103 ? 0.961 3.769 12.501 1.00 93.75 103 GLY A CA 1
ATOM 810 C C . GLY A 1 103 ? 0.792 5.278 12.717 1.00 93.75 103 GLY A C 1
ATOM 811 O O . GLY A 1 103 ? -0.316 5.751 12.960 1.00 93.75 103 GLY A O 1
ATOM 812 N 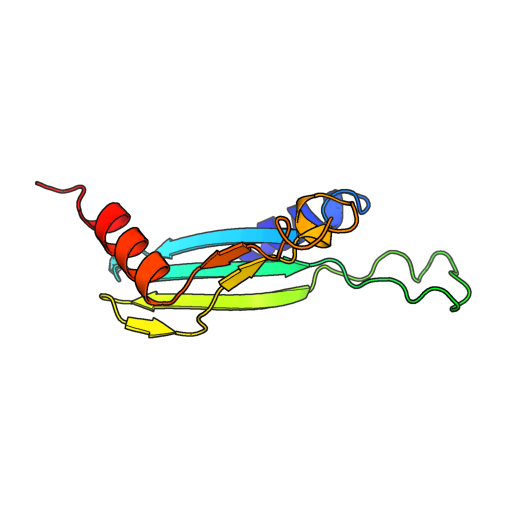N . LYS A 1 104 ? 1.853 6.070 12.492 1.00 92.88 104 LYS A N 1
ATOM 813 C CA . LYS A 1 104 ? 1.779 7.543 12.567 1.00 92.88 104 LYS A CA 1
ATOM 814 C C . LYS A 1 104 ? 0.777 8.131 11.572 1.00 92.88 104 LYS A C 1
ATOM 816 O O . LYS A 1 104 ? 0.208 9.192 11.836 1.00 92.88 104 LYS A O 1
ATOM 821 N N . TRP A 1 105 ? 0.596 7.512 10.406 1.00 89.75 105 TRP A N 1
ATOM 822 C CA . TRP A 1 105 ? -0.413 7.942 9.438 1.00 89.75 105 TRP A CA 1
ATOM 823 C C . TRP A 1 105 ? -1.820 7.663 9.949 1.00 89.75 105 TRP A C 1
ATOM 825 O O . TRP A 1 105 ? -2.652 8.567 9.898 1.00 89.75 105 TRP A O 1
ATOM 835 N N . ALA A 1 106 ? -2.070 6.475 10.501 1.00 90.62 106 ALA A N 1
ATOM 836 C CA . ALA A 1 106 ? -3.355 6.150 11.113 1.00 90.62 106 ALA A CA 1
ATOM 837 C C . ALA A 1 106 ? -3.704 7.130 12.243 1.00 90.62 106 ALA A C 1
ATOM 839 O O . ALA A 1 106 ? -4.799 7.692 12.246 1.00 90.62 106 ALA A O 1
ATOM 840 N N . ASP A 1 107 ? -2.742 7.459 13.110 1.00 91.19 107 ASP A N 1
ATOM 841 C CA . ASP A 1 107 ? -2.935 8.468 14.157 1.00 91.19 107 ASP A CA 1
ATOM 842 C C . ASP A 1 107 ? -3.291 9.846 13.593 1.00 91.19 107 ASP A C 1
ATOM 844 O O . ASP A 1 107 ? -4.001 10.617 14.231 1.00 91.19 107 ASP A O 1
ATOM 848 N N . LYS A 1 108 ? -2.751 10.226 12.429 1.00 89.19 108 LYS A N 1
ATOM 849 C CA . LYS A 1 108 ? -3.076 11.508 11.782 1.00 89.19 108 LYS A CA 1
ATOM 850 C C . LYS A 1 108 ? -4.468 11.491 11.157 1.00 89.19 108 LYS A C 1
ATOM 852 O O . LYS A 1 108 ? -5.178 12.483 11.273 1.00 89.19 108 LYS A O 1
ATOM 857 N N . VAL A 1 109 ? -4.846 10.388 10.511 1.00 89.31 109 VAL A N 1
ATOM 858 C CA . VAL A 1 109 ? -6.166 10.222 9.885 1.00 89.31 109 VAL A CA 1
ATOM 859 C C . VAL A 1 109 ? -7.267 10.275 10.943 1.00 89.31 109 VAL A C 1
ATOM 861 O O . VAL A 1 109 ? -8.252 10.986 10.761 1.00 89.31 109 VAL A O 1
ATOM 864 N N . TRP A 1 110 ? -7.074 9.596 12.076 1.00 88.31 110 TRP A N 1
ATOM 865 C CA . TRP A 1 110 ? -8.095 9.493 13.122 1.00 88.31 110 TRP A CA 1
ATOM 866 C C . TRP A 1 110 ? -8.084 10.629 14.151 1.00 88.31 110 TRP A C 1
ATOM 868 O O . TRP A 1 110 ? -9.039 10.755 14.911 1.00 88.31 110 TRP A O 1
ATOM 878 N N . ARG A 1 111 ? -7.062 11.497 14.162 1.00 81.50 111 ARG A N 1
ATOM 879 C CA . ARG A 1 111 ? -7.004 12.664 15.066 1.00 81.50 111 ARG A CA 1
ATOM 880 C C . ARG A 1 111 ? -7.935 13.823 14.699 1.00 81.50 111 ARG A C 1
ATOM 882 O O . ARG A 1 111 ? -7.986 14.797 15.440 1.00 81.50 111 ARG A O 1
ATOM 889 N N . ARG A 1 112 ? -8.672 13.771 13.585 1.00 57.09 112 ARG A N 1
ATOM 890 C CA . ARG A 1 112 ? -9.630 14.832 13.230 1.00 57.09 112 ARG A CA 1
ATOM 891 C C . ARG A 1 112 ? -11.011 14.530 13.821 1.00 57.09 112 ARG A C 1
ATOM 893 O O . ARG A 1 112 ? -11.827 13.880 13.174 1.00 57.09 112 ARG A O 1
ATOM 900 N N . GLY A 1 113 ? -11.250 15.012 15.041 1.00 54.88 113 GLY A N 1
ATOM 901 C CA . GLY A 1 113 ? -12.543 14.899 15.721 1.00 54.88 113 GLY A CA 1
ATOM 902 C C . GLY A 1 113 ? -12.580 15.439 17.155 1.00 54.88 113 GLY A C 1
ATOM 903 O O . GLY A 1 113 ? -13.274 14.845 17.974 1.00 54.88 113 GLY A O 1
ATOM 904 N N . GLU A 1 114 ? -11.843 16.514 17.452 1.00 39.28 114 GLU A N 1
ATOM 905 C CA . GLU A 1 114 ? -12.024 17.340 18.662 1.00 39.28 114 GLU A CA 1
ATOM 906 C C . GLU A 1 114 ? -12.430 18.760 18.258 1.00 39.28 114 GLU A C 1
ATOM 908 O O . GLU A 1 114 ? -11.869 19.258 17.248 1.00 39.28 114 GLU A O 1
#

Sequence (114 aa):
MLRGDAGWWVGSSEGEVRVAVVIILCLDERRIVVETWEMPRVEEGRRVTRACSRRPPVKTQEVSIVEGDVRGAPLVLGFEKVFDRPAVPPEERDIVFSAQDLGKWADKVWRRGE